Protein AF-A0A9Q0GCZ0-F1 (afdb_monomer_lite)

Sequence (82 aa):
MEGSNSNTNTNTNSNSEDFAVGCLLSIKTTLGDEFEGQVITFDRPSNILVLHILLFLSLSFFSFTSSYTLLFWVLYISSSPS

pLDDT: mean 70.9, std 17.29, range [43.38, 94.44]

Radius of gyration: 23.92 Å; chains: 1; bounding box: 32×50×78 Å

Organism: NCBI:txid218843

Structure (mmCIF, N/CA/C/O backbone):
data_AF-A0A9Q0GCZ0-F1
#
_entry.id   AF-A0A9Q0GCZ0-F1
#
loop_
_atom_site.group_PDB
_atom_site.id
_atom_site.type_symbol
_atom_site.label_atom_id
_atom_site.label_alt_id
_atom_site.label_comp_id
_atom_site.label_asym_id
_atom_site.label_entity_id
_atom_site.label_seq_id
_atom_site.pdbx_PDB_ins_code
_atom_site.Cartn_x
_atom_site.Cartn_y
_atom_site.Cartn_z
_atom_site.occupancy
_atom_site.B_iso_or_equiv
_atom_site.auth_seq_id
_atom_site.auth_comp_id
_atom_site.auth_asym_id
_atom_site.auth_atom_id
_atom_site.pdbx_PDB_model_num
ATOM 1 N N . MET A 1 1 ? 0.867 38.516 -47.391 1.00 52.91 1 MET A N 1
ATOM 2 C CA . MET A 1 1 ? -0.127 37.429 -47.308 1.00 52.91 1 MET A CA 1
ATOM 3 C C . MET A 1 1 ? 0.513 36.310 -46.510 1.00 52.91 1 MET A C 1
ATOM 5 O O . MET A 1 1 ? 1.631 35.969 -46.859 1.00 52.91 1 MET A O 1
ATOM 9 N N . GLU A 1 2 ? -0.151 35.926 -45.410 1.00 46.44 2 GLU A N 1
ATOM 10 C CA . GLU A 1 2 ? 0.017 34.760 -44.505 1.00 46.44 2 GLU A CA 1
ATOM 11 C C . GLU A 1 2 ? 1.440 34.206 -44.260 1.00 46.44 2 GLU A C 1
ATOM 13 O O . GLU A 1 2 ? 2.159 33.852 -45.176 1.00 46.44 2 GLU A O 1
ATOM 18 N N . GLY A 1 3 ? 1.954 34.085 -43.034 1.00 59.12 3 GLY A N 1
ATOM 19 C CA . GLY A 1 3 ? 1.281 33.692 -41.796 1.00 59.12 3 GLY A CA 1
ATOM 20 C C . GLY A 1 3 ? 1.560 32.212 -41.522 1.00 59.12 3 GLY A C 1
ATOM 21 O O . GLY A 1 3 ? 0.953 31.346 -42.136 1.00 59.12 3 GLY A O 1
ATOM 22 N N . SER A 1 4 ? 2.476 31.906 -40.602 1.00 60.38 4 SER A N 1
ATOM 23 C CA . SER A 1 4 ? 2.592 30.576 -39.985 1.00 60.38 4 SER A CA 1
ATOM 24 C C . SER A 1 4 ? 3.199 30.731 -38.594 1.00 60.38 4 SER A C 1
ATOM 26 O O . SER A 1 4 ? 4.399 30.595 -38.385 1.00 60.38 4 SER A O 1
ATOM 28 N N . ASN A 1 5 ? 2.337 31.097 -37.647 1.00 63.69 5 ASN A N 1
ATOM 29 C CA . ASN A 1 5 ? 2.607 31.010 -36.221 1.00 63.69 5 ASN A CA 1
ATOM 30 C C . ASN A 1 5 ? 2.387 29.550 -35.808 1.00 63.69 5 ASN A C 1
ATOM 32 O O . ASN A 1 5 ? 1.246 29.109 -35.668 1.00 63.69 5 ASN A O 1
ATOM 36 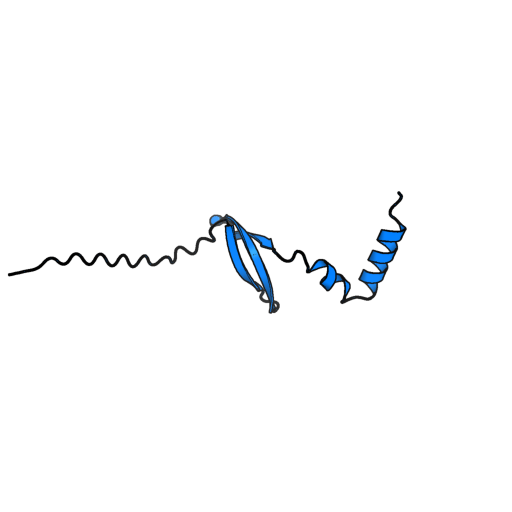N N . SER A 1 6 ? 3.463 28.781 -35.665 1.00 56.28 6 SER A N 1
ATOM 37 C CA . SER A 1 6 ? 3.406 27.428 -35.116 1.00 56.28 6 SER A CA 1
ATOM 38 C C . SER A 1 6 ? 3.220 27.509 -33.601 1.00 56.28 6 SER A C 1
ATOM 40 O O . SER A 1 6 ? 4.165 27.350 -32.832 1.00 56.28 6 SER A O 1
ATOM 42 N N . ASN A 1 7 ? 1.986 27.772 -33.171 1.00 60.47 7 ASN A N 1
ATOM 43 C CA . ASN A 1 7 ? 1.571 27.536 -31.798 1.00 60.47 7 ASN A CA 1
ATOM 44 C C . ASN A 1 7 ? 1.364 26.027 -31.621 1.00 60.47 7 ASN A C 1
ATOM 46 O O . ASN A 1 7 ? 0.263 25.507 -31.808 1.00 60.47 7 ASN A O 1
ATOM 50 N N . THR A 1 8 ? 2.437 25.302 -31.309 1.00 55.09 8 THR A N 1
ATOM 51 C CA . THR A 1 8 ? 2.343 23.925 -30.821 1.00 55.09 8 THR A CA 1
ATOM 52 C C . THR A 1 8 ? 1.826 23.966 -29.392 1.00 55.09 8 THR A C 1
ATOM 54 O O . THR A 1 8 ? 2.584 23.853 -28.433 1.00 55.09 8 THR A O 1
ATOM 57 N N . ASN A 1 9 ? 0.516 24.145 -29.250 1.00 58.03 9 ASN A N 1
ATOM 58 C CA . ASN A 1 9 ? -0.163 23.874 -27.999 1.00 58.03 9 ASN A CA 1
ATOM 59 C C . ASN A 1 9 ? -0.238 22.348 -27.874 1.00 58.03 9 ASN A C 1
ATOM 61 O O . ASN A 1 9 ? -1.215 21.717 -28.280 1.00 58.03 9 ASN A O 1
ATOM 65 N N . THR A 1 10 ? 0.847 21.738 -27.395 1.00 52.69 10 THR A N 1
ATOM 66 C CA . THR A 1 10 ? 0.838 20.355 -26.926 1.00 52.69 10 THR A CA 1
ATOM 67 C C . THR A 1 10 ? -0.005 20.329 -25.666 1.00 52.69 10 THR A C 1
ATOM 69 O O . THR A 1 10 ? 0.500 20.356 -24.547 1.00 52.69 10 THR A O 1
ATOM 72 N N . ASN A 1 11 ? -1.319 20.310 -25.860 1.00 57.19 11 ASN A N 1
ATOM 73 C CA . ASN A 1 11 ? -2.253 19.904 -24.837 1.00 57.19 11 ASN A CA 1
ATOM 74 C C . ASN A 1 11 ? -2.066 18.390 -24.703 1.00 57.19 11 ASN A C 1
ATOM 76 O O . ASN A 1 11 ? -2.792 17.586 -25.291 1.00 57.19 11 ASN A O 1
ATOM 80 N N . THR A 1 12 ? -0.987 18.002 -24.024 1.00 52.50 12 THR A N 1
ATOM 81 C CA . THR A 1 12 ? -0.823 16.658 -23.498 1.00 52.50 12 THR A CA 1
ATOM 82 C C . THR A 1 12 ? -1.947 16.495 -22.494 1.00 52.50 12 THR A C 1
ATOM 84 O O . THR A 1 12 ? -1.807 16.853 -21.328 1.00 52.50 12 THR A O 1
ATOM 87 N N . ASN A 1 13 ? -3.092 16.016 -22.976 1.00 48.19 13 ASN A N 1
ATOM 88 C CA . ASN A 1 13 ? -4.096 15.369 -22.153 1.00 48.19 13 ASN A CA 1
ATOM 89 C C . ASN A 1 13 ? -3.382 14.188 -21.487 1.00 48.19 13 ASN A C 1
ATOM 91 O O . ASN A 1 13 ? -3.372 13.073 -22.003 1.00 48.19 13 ASN A O 1
ATOM 95 N N . SER A 1 14 ? -2.710 14.463 -20.372 1.00 50.50 14 SER A N 1
ATOM 96 C CA . SER A 1 14 ? -2.009 13.507 -19.525 1.00 50.50 14 SER A CA 1
ATOM 97 C C . SER A 1 14 ? -3.020 12.730 -18.683 1.00 50.50 14 SER A C 1
ATOM 99 O O . SER A 1 14 ? -2.836 12.556 -17.485 1.00 50.50 14 SER A O 1
ATOM 101 N N . ASN A 1 15 ? -4.093 12.261 -19.321 1.00 46.50 15 ASN A N 1
ATOM 102 C CA . ASN A 1 15 ? -5.046 11.302 -18.760 1.00 46.50 15 ASN A CA 1
ATOM 103 C C . ASN A 1 15 ? -4.510 9.868 -18.935 1.00 46.50 15 ASN A C 1
ATOM 105 O O . ASN A 1 15 ? -5.254 8.901 -19.024 1.00 46.50 15 ASN A O 1
ATOM 109 N N . SER A 1 16 ? -3.191 9.726 -19.064 1.00 49.31 16 SER A N 1
ATOM 110 C CA . SER A 1 16 ? -2.474 8.499 -18.747 1.00 49.31 16 SER A CA 1
ATOM 111 C C . SER A 1 16 ? -2.132 8.581 -17.265 1.00 49.31 16 SER A C 1
ATOM 113 O O . SER A 1 16 ? -1.006 8.881 -16.875 1.00 49.31 16 SER A O 1
ATOM 115 N N . GLU A 1 17 ? -3.173 8.399 -16.464 1.00 60.84 17 GLU A N 1
ATOM 116 C CA . GLU A 1 17 ? -3.232 8.307 -15.005 1.00 60.84 17 GLU A CA 1
ATOM 117 C C . GLU A 1 17 ? -2.510 7.054 -14.471 1.00 60.84 17 GLU A C 1
ATOM 119 O O . GLU A 1 17 ? -2.992 6.317 -13.616 1.00 60.84 17 GLU A O 1
ATOM 124 N N . ASP A 1 18 ? -1.317 6.802 -15.007 1.00 68.00 18 ASP A N 1
ATOM 125 C CA . ASP A 1 18 ? -0.413 5.776 -14.525 1.00 68.00 18 ASP A CA 1
ATOM 126 C C . ASP A 1 18 ? 0.193 6.258 -13.206 1.00 68.00 18 ASP A C 1
ATOM 128 O O . ASP A 1 18 ? 0.876 7.284 -13.154 1.00 68.00 18 ASP A O 1
ATOM 132 N N . PHE A 1 19 ? -0.058 5.519 -12.124 1.00 82.25 19 PHE A N 1
ATOM 133 C CA . PHE A 1 19 ? 0.558 5.781 -10.827 1.00 82.25 19 PHE A CA 1
ATOM 134 C C . PHE A 1 19 ? 2.083 5.642 -10.951 1.00 82.25 19 PHE A C 1
ATOM 136 O O . PHE A 1 19 ? 2.624 4.534 -10.973 1.00 82.25 19 PHE A O 1
ATOM 143 N N . ALA A 1 20 ? 2.784 6.770 -11.076 1.00 84.38 20 ALA A N 1
ATOM 144 C CA . ALA A 1 20 ? 4.226 6.770 -11.271 1.00 84.38 20 ALA A CA 1
ATOM 145 C C . ALA A 1 20 ? 4.949 6.340 -9.985 1.00 84.38 20 ALA A C 1
ATOM 147 O O . ALA A 1 20 ? 4.637 6.805 -8.887 1.00 84.38 20 ALA A O 1
ATOM 148 N N . VAL A 1 21 ? 5.934 5.448 -10.124 1.00 90.38 21 VAL A N 1
ATOM 149 C CA . VAL A 1 21 ? 6.743 4.958 -9.000 1.00 90.38 21 VAL A CA 1
ATOM 150 C C . VAL A 1 21 ? 7.450 6.126 -8.317 1.00 90.38 21 VAL A C 1
ATOM 152 O O . VAL A 1 21 ? 8.039 6.984 -8.970 1.00 90.38 21 VAL A O 1
ATOM 155 N N . GLY A 1 22 ? 7.397 6.149 -6.989 1.00 88.38 22 GLY A N 1
ATOM 156 C CA . GLY A 1 22 ? 7.989 7.196 -6.167 1.00 88.38 22 GLY A CA 1
ATOM 157 C C . GLY A 1 22 ? 7.077 8.398 -5.916 1.00 88.38 22 GLY A C 1
ATOM 158 O O . GLY A 1 22 ? 7.393 9.189 -5.025 1.00 88.38 22 GLY A O 1
ATOM 159 N N . CYS A 1 23 ? 5.946 8.524 -6.620 1.00 89.31 23 CYS A N 1
ATOM 160 C CA . CYS A 1 23 ? 4.956 9.558 -6.331 1.00 89.31 23 CYS A CA 1
ATOM 161 C C . CYS A 1 23 ? 4.242 9.300 -5.007 1.00 89.31 23 CYS A C 1
ATOM 163 O O . CYS A 1 23 ? 4.031 8.158 -4.596 1.00 89.31 23 CYS A O 1
ATOM 165 N N . LEU A 1 24 ? 3.852 10.392 -4.360 1.00 90.62 24 LEU A N 1
ATOM 166 C CA . LEU A 1 24 ? 3.114 10.384 -3.111 1.00 90.62 24 LEU A CA 1
ATOM 167 C C . LEU A 1 24 ? 1.623 10.527 -3.405 1.00 90.62 24 LEU A C 1
ATOM 169 O O . LEU A 1 24 ? 1.215 11.459 -4.097 1.00 90.62 24 LEU A O 1
ATOM 173 N N . LEU A 1 25 ? 0.827 9.587 -2.907 1.00 89.81 25 LEU A N 1
ATOM 174 C CA . LEU A 1 25 ? -0.618 9.557 -3.088 1.00 89.81 25 LEU A CA 1
ATOM 175 C C . LEU A 1 25 ? -1.313 9.757 -1.748 1.00 89.81 25 LEU A C 1
ATOM 177 O O . LEU A 1 25 ? -0.987 9.090 -0.766 1.00 89.81 25 LEU A O 1
ATOM 181 N N . SER A 1 26 ? -2.313 10.634 -1.748 1.00 90.38 26 SER A N 1
ATOM 182 C CA . SER A 1 26 ? -3.307 10.725 -0.684 1.00 90.38 26 SER A CA 1
ATOM 183 C C . SER A 1 26 ? -4.505 9.867 -1.080 1.00 90.38 26 SER A C 1
ATOM 185 O O . SER A 1 26 ? -5.113 10.086 -2.129 1.00 90.38 26 SER A O 1
ATOM 187 N N . ILE A 1 27 ? -4.802 8.847 -0.278 1.00 89.12 27 ILE A N 1
ATOM 188 C CA . ILE A 1 27 ? -5.841 7.859 -0.559 1.00 89.12 27 ILE A CA 1
ATOM 189 C C . ILE A 1 27 ? -6.912 7.962 0.513 1.00 89.12 27 ILE A C 1
ATOM 191 O O . ILE A 1 27 ? -6.635 7.830 1.704 1.00 89.12 27 ILE A O 1
ATOM 195 N N . LYS A 1 28 ? -8.153 8.136 0.062 1.00 90.06 28 LYS A N 1
ATOM 196 C CA . LYS A 1 28 ? -9.345 8.032 0.893 1.00 90.06 28 LYS A CA 1
ATOM 197 C C . LYS A 1 28 ? -10.030 6.702 0.633 1.00 90.06 28 LYS A C 1
ATOM 199 O O . LYS A 1 28 ? -10.441 6.414 -0.490 1.00 90.06 28 LYS A O 1
ATOM 204 N N . THR A 1 29 ? -10.160 5.892 1.673 1.00 87.62 29 THR A N 1
ATOM 205 C CA . THR A 1 29 ? -10.894 4.630 1.603 1.00 87.62 29 THR A CA 1
ATOM 206 C C . THR A 1 29 ? -12.399 4.870 1.673 1.00 87.62 29 THR A C 1
ATOM 208 O O . THR A 1 29 ? -12.879 5.899 2.152 1.00 87.62 29 THR A O 1
ATOM 211 N N . THR A 1 30 ? -13.174 3.878 1.242 1.00 91.81 30 THR A N 1
ATOM 212 C CA . THR A 1 30 ? -14.641 3.897 1.342 1.00 91.81 30 THR A CA 1
ATOM 213 C C . THR A 1 30 ? -15.151 3.862 2.783 1.00 91.81 30 THR A C 1
ATOM 215 O O . THR A 1 30 ? -16.296 4.231 3.027 1.00 91.81 30 THR A O 1
ATOM 218 N N . LEU A 1 31 ? -14.307 3.452 3.733 1.00 87.19 31 LEU A N 1
ATOM 219 C CA . LEU A 1 31 ? -14.599 3.470 5.167 1.00 87.19 31 LEU A CA 1
ATOM 220 C C . LEU A 1 31 ? -14.366 4.850 5.800 1.00 87.19 31 LEU A C 1
ATOM 222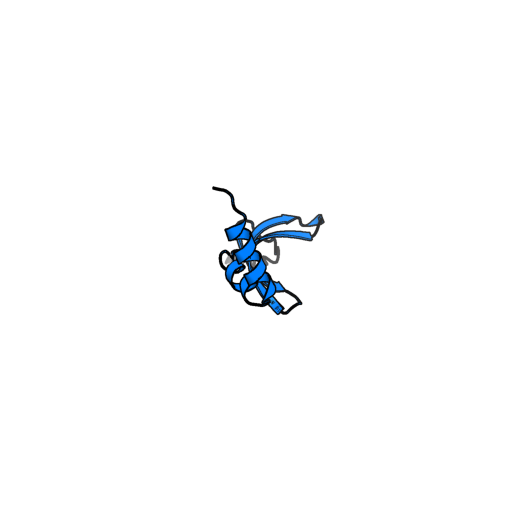 O O . LEU A 1 31 ? -14.695 5.049 6.965 1.00 87.19 31 LEU A O 1
ATOM 226 N N . GLY A 1 32 ? -13.848 5.812 5.030 1.00 85.62 32 GLY A N 1
ATOM 227 C CA . GLY A 1 32 ? -13.577 7.172 5.488 1.00 85.62 32 GLY A CA 1
ATOM 228 C C . GLY A 1 32 ? -12.165 7.381 6.029 1.00 85.62 32 GLY A C 1
ATOM 229 O O . GLY A 1 32 ? -11.817 8.524 6.314 1.00 85.62 32 GLY A O 1
ATOM 230 N N . ASP A 1 33 ? -11.347 6.328 6.115 1.00 83.56 33 ASP A N 1
ATOM 231 C CA . ASP A 1 33 ? -9.941 6.448 6.500 1.00 83.56 33 ASP A CA 1
ATOM 232 C C . ASP A 1 33 ? -9.135 7.105 5.380 1.00 83.56 33 ASP A C 1
ATOM 234 O O . ASP A 1 33 ? -9.268 6.735 4.208 1.00 83.56 33 ASP A O 1
ATOM 238 N N . GLU A 1 34 ? -8.270 8.041 5.754 1.00 88.31 34 GLU A N 1
ATOM 239 C CA . GLU A 1 34 ? -7.365 8.744 4.850 1.00 88.31 34 GLU A CA 1
ATOM 240 C C . GLU A 1 34 ? -5.921 8.404 5.221 1.00 88.31 34 GLU A C 1
ATOM 242 O O . GLU A 1 34 ? -5.522 8.501 6.384 1.00 88.31 34 GLU A O 1
ATOM 247 N N . PHE A 1 35 ? -5.133 7.974 4.236 1.00 88.19 35 PHE A N 1
ATOM 248 C CA . PHE A 1 35 ? -3.718 7.680 4.429 1.00 88.19 35 PHE A CA 1
ATOM 249 C C . PHE A 1 35 ? -2.881 8.160 3.250 1.00 88.19 35 PHE A C 1
ATOM 251 O O . PHE A 1 35 ? -3.350 8.280 2.119 1.00 88.19 35 PHE A O 1
ATOM 258 N N . GLU A 1 36 ? -1.612 8.421 3.537 1.00 91.12 36 GLU A N 1
ATOM 259 C CA . GLU A 1 36 ? -0.636 8.855 2.552 1.00 91.12 36 GLU A CA 1
ATOM 260 C C . GLU A 1 36 ? 0.391 7.747 2.322 1.00 91.12 36 GLU A C 1
ATOM 262 O O . GLU A 1 36 ? 0.886 7.123 3.270 1.00 91.12 36 GLU A O 1
ATOM 267 N N . GLY A 1 37 ? 0.691 7.465 1.058 1.00 91.19 37 GLY A N 1
ATOM 268 C CA . GLY A 1 37 ? 1.604 6.393 0.693 1.00 91.19 37 GLY A CA 1
ATOM 269 C C . GLY A 1 37 ? 2.379 6.689 -0.577 1.00 91.19 37 GLY A C 1
ATOM 270 O O . GLY A 1 37 ? 1.875 7.316 -1.506 1.00 91.19 37 GLY A O 1
ATOM 271 N N . GLN A 1 38 ? 3.623 6.224 -0.612 1.00 93.06 38 GLN A N 1
ATOM 272 C CA . GLN A 1 38 ? 4.462 6.305 -1.797 1.00 93.06 38 GLN A CA 1
ATOM 273 C C . GLN A 1 38 ? 4.191 5.110 -2.714 1.00 93.06 38 GLN A C 1
ATOM 275 O O . GLN A 1 38 ? 4.169 3.967 -2.255 1.00 93.06 38 GLN A O 1
ATOM 280 N N . VAL A 1 39 ? 4.022 5.359 -4.011 1.00 93.31 39 VAL A N 1
ATOM 281 C CA . VAL A 1 39 ? 3.849 4.310 -5.023 1.00 93.31 39 VAL A CA 1
ATOM 282 C C . VAL A 1 39 ? 5.135 3.508 -5.165 1.00 93.31 39 VAL A C 1
ATOM 284 O O . VAL A 1 39 ? 6.187 4.059 -5.487 1.00 93.31 39 VAL A O 1
ATOM 287 N N . ILE A 1 40 ? 5.035 2.196 -4.988 1.00 94.44 40 ILE A N 1
ATOM 288 C CA . ILE A 1 40 ? 6.137 1.260 -5.229 1.00 94.44 40 ILE A CA 1
ATOM 289 C C . ILE A 1 40 ? 6.031 0.668 -6.628 1.00 94.44 40 ILE A C 1
ATOM 291 O O . ILE A 1 40 ? 7.015 0.611 -7.359 1.00 94.44 40 ILE A O 1
ATOM 295 N N . THR A 1 41 ? 4.833 0.230 -7.007 1.00 93.25 41 THR A N 1
ATOM 296 C CA . THR A 1 41 ? 4.553 -0.301 -8.341 1.00 93.25 41 THR A CA 1
ATOM 297 C C . THR A 1 41 ? 3.053 -0.298 -8.607 1.00 93.25 41 THR A C 1
ATOM 299 O O . THR A 1 41 ? 2.250 -0.371 -7.673 1.00 93.25 41 THR A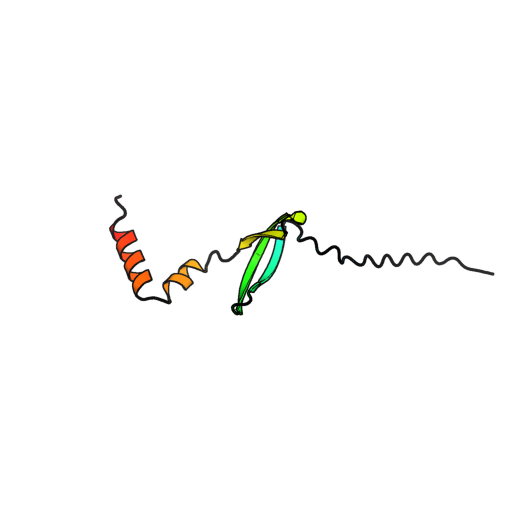 O 1
ATOM 302 N N . PHE A 1 42 ? 2.687 -0.236 -9.883 1.00 90.88 42 PHE A N 1
ATOM 303 C CA . PHE A 1 42 ? 1.317 -0.358 -10.352 1.00 90.88 42 PHE A CA 1
ATOM 304 C C . PHE A 1 42 ? 1.257 -1.331 -11.526 1.00 90.88 42 PHE A C 1
ATOM 306 O O . PHE A 1 42 ? 1.879 -1.103 -12.565 1.00 90.88 42 PHE A O 1
ATOM 313 N N . ASP A 1 43 ? 0.501 -2.414 -11.357 1.00 90.25 43 ASP A N 1
ATOM 314 C CA . ASP A 1 43 ? 0.258 -3.400 -12.403 1.00 90.25 43 ASP A CA 1
ATOM 315 C C . ASP A 1 43 ? -1.131 -3.194 -13.012 1.00 90.25 43 ASP A C 1
ATOM 317 O O . ASP A 1 43 ? -2.150 -3.554 -12.420 1.00 90.25 43 ASP A O 1
ATOM 321 N N . ARG A 1 44 ? -1.163 -2.609 -14.213 1.00 86.38 44 ARG A N 1
ATOM 322 C CA . ARG A 1 44 ? -2.389 -2.307 -14.968 1.00 86.38 44 ARG A CA 1
ATOM 323 C C . ARG A 1 44 ? -3.275 -3.522 -15.274 1.00 86.38 44 ARG A C 1
ATOM 325 O O . ARG A 1 44 ? -4.464 -3.431 -14.982 1.00 86.38 44 ARG A O 1
ATOM 332 N N . PRO A 1 45 ? -2.777 -4.633 -15.858 1.00 89.44 45 PRO A N 1
ATOM 333 C CA . PRO A 1 45 ? -3.628 -5.780 -16.188 1.00 89.44 45 PRO A CA 1
ATOM 334 C C . PRO A 1 45 ? -4.300 -6.400 -14.959 1.00 89.44 45 PRO A C 1
ATOM 336 O O . PRO A 1 45 ? -5.434 -6.860 -15.066 1.00 89.44 45 PRO A O 1
ATOM 339 N N . SER A 1 46 ? -3.637 -6.375 -13.799 1.00 92.88 46 SER A N 1
ATOM 340 C CA . SER A 1 46 ? -4.201 -6.894 -12.547 1.00 92.88 46 SER A CA 1
ATOM 341 C C . SER A 1 46 ? -4.927 -5.833 -11.713 1.00 92.88 46 SER A C 1
ATOM 343 O O . SER A 1 46 ? -5.604 -6.183 -10.751 1.00 92.88 46 SER A O 1
ATOM 345 N N . ASN A 1 47 ? -4.791 -4.550 -12.063 1.00 89.69 47 ASN A N 1
ATOM 346 C CA . ASN A 1 47 ? -5.267 -3.403 -11.288 1.00 89.69 47 ASN A CA 1
ATOM 347 C C . ASN A 1 47 ? -4.776 -3.421 -9.824 1.00 89.69 47 ASN A C 1
ATOM 349 O O . ASN A 1 47 ? -5.536 -3.176 -8.886 1.00 89.69 47 ASN A O 1
ATOM 353 N N . ILE A 1 48 ? -3.498 -3.760 -9.624 1.00 92.38 48 ILE A N 1
ATOM 354 C CA . ILE A 1 48 ? -2.868 -3.834 -8.299 1.00 92.38 48 ILE A CA 1
ATOM 355 C C . ILE A 1 48 ? -1.932 -2.641 -8.128 1.00 92.38 48 ILE A C 1
ATOM 357 O O . ILE A 1 48 ? -0.983 -2.474 -8.893 1.00 92.38 48 ILE A O 1
ATOM 361 N N . LEU A 1 49 ? -2.167 -1.844 -7.085 1.00 90.75 49 LEU A N 1
ATOM 362 C CA . LEU A 1 49 ? -1.310 -0.736 -6.673 1.00 90.75 49 LEU A CA 1
ATOM 363 C C . LEU A 1 49 ? -0.641 -1.080 -5.340 1.00 90.75 49 LEU A C 1
ATOM 365 O O . LEU A 1 49 ? -1.316 -1.298 -4.335 1.00 90.75 49 LEU A O 1
ATOM 369 N N . VAL A 1 50 ? 0.690 -1.121 -5.329 1.00 92.75 50 VAL A N 1
ATOM 370 C CA . VAL A 1 50 ? 1.478 -1.354 -4.115 1.00 92.75 50 VAL A CA 1
ATOM 371 C C . VAL A 1 50 ? 1.978 -0.016 -3.594 1.00 92.75 50 VAL A C 1
ATOM 373 O O . VAL A 1 50 ? 2.675 0.712 -4.306 1.00 92.75 50 VAL A O 1
ATOM 376 N N . LEU A 1 51 ? 1.648 0.287 -2.340 1.00 92.69 51 LEU A N 1
ATOM 377 C CA . LEU A 1 51 ? 2.051 1.517 -1.668 1.00 92.69 51 LEU A CA 1
ATOM 378 C C . LEU A 1 51 ? 2.849 1.216 -0.406 1.00 92.69 51 LEU A C 1
ATOM 380 O O . LEU A 1 51 ? 2.500 0.323 0.366 1.00 92.69 51 LEU A O 1
ATOM 384 N N . HIS A 1 52 ? 3.875 2.020 -0.162 1.00 91.50 52 HIS A N 1
ATOM 385 C CA . HIS A 1 52 ? 4.511 2.112 1.141 1.00 91.50 52 HIS A CA 1
ATOM 386 C C . HIS A 1 52 ? 3.850 3.250 1.921 1.00 91.50 52 HIS A C 1
ATOM 388 O O . HIS A 1 52 ? 4.039 4.426 1.609 1.00 91.50 52 HIS A O 1
ATOM 394 N N . ILE A 1 53 ? 3.013 2.889 2.892 1.00 88.31 53 ILE A N 1
ATOM 395 C CA . ILE A 1 53 ? 2.249 3.840 3.703 1.00 88.31 53 ILE A CA 1
ATOM 396 C C . ILE A 1 53 ? 3.214 4.572 4.643 1.00 88.31 53 ILE A C 1
ATOM 398 O O . ILE A 1 53 ? 3.945 3.937 5.398 1.00 88.31 53 ILE A O 1
ATOM 402 N N . LEU A 1 54 ? 3.198 5.908 4.629 1.00 80.19 54 LEU A N 1
ATOM 403 C CA . LEU A 1 54 ? 4.116 6.739 5.423 1.00 80.19 54 LEU A CA 1
ATOM 404 C C . LEU A 1 54 ? 3.725 6.867 6.905 1.00 80.19 54 LEU A C 1
ATOM 406 O O . LEU A 1 54 ? 4.367 7.605 7.652 1.00 80.19 54 LEU A O 1
ATOM 410 N N . LEU A 1 55 ? 2.704 6.141 7.366 1.00 71.00 55 LEU A N 1
ATOM 411 C CA . LEU A 1 55 ? 2.283 6.109 8.768 1.00 71.00 55 LEU A CA 1
ATOM 412 C C . LEU A 1 55 ? 3.280 5.323 9.640 1.00 71.00 55 LEU A C 1
ATOM 414 O O . LEU A 1 55 ? 2.941 4.317 10.257 1.00 71.00 55 LEU A O 1
ATOM 418 N N . PHE A 1 56 ? 4.494 5.852 9.785 1.00 57.78 56 PHE A N 1
ATOM 419 C CA . PHE A 1 56 ? 5.488 5.435 10.779 1.00 57.78 56 PHE A CA 1
ATOM 420 C C . PHE A 1 56 ? 5.031 5.689 12.233 1.00 57.78 56 PHE A C 1
ATOM 422 O O . PHE A 1 56 ? 5.698 5.274 13.175 1.00 57.78 56 PHE A O 1
ATOM 429 N N . LEU A 1 57 ? 3.879 6.345 12.430 1.00 52.19 57 LEU A N 1
ATOM 430 C 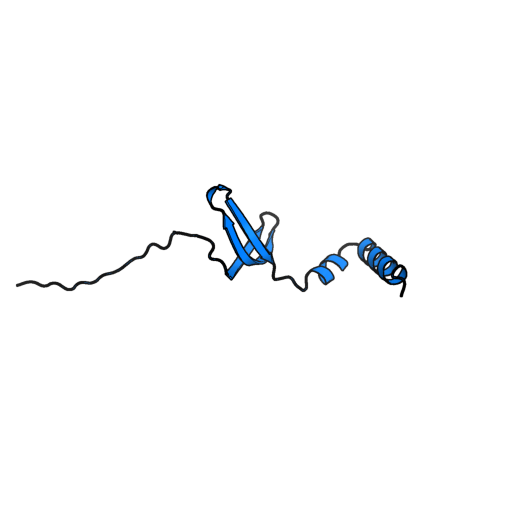CA . LEU A 1 57 ? 3.356 6.769 13.734 1.00 52.19 57 LEU A CA 1
ATOM 431 C C . LEU A 1 57 ? 1.952 6.218 14.065 1.00 52.19 57 LEU A C 1
ATOM 433 O O . LEU A 1 57 ? 1.431 6.521 15.129 1.00 52.19 57 LEU A O 1
ATOM 437 N N . SER A 1 58 ? 1.324 5.390 13.215 1.00 52.84 58 SER A N 1
ATOM 438 C CA . SER A 1 58 ? -0.019 4.833 13.508 1.00 52.84 58 SER A CA 1
ATOM 439 C C . SER A 1 58 ? 0.001 3.687 14.535 1.00 52.84 58 SER A C 1
ATOM 441 O O . SER A 1 58 ? -0.997 3.433 15.211 1.00 52.84 58 SER A O 1
ATOM 443 N N . LEU A 1 59 ? 1.146 3.025 14.746 1.00 49.97 59 LEU A N 1
ATOM 444 C CA . LEU A 1 59 ? 1.235 1.930 15.721 1.00 49.97 59 LEU A CA 1
ATOM 445 C C . LEU A 1 59 ? 0.960 2.403 17.167 1.00 49.97 59 LEU A C 1
ATOM 447 O O . LEU A 1 59 ? 0.401 1.655 17.970 1.00 49.97 59 LEU A O 1
ATOM 451 N N . SER A 1 60 ? 1.277 3.663 17.493 1.00 49.88 60 SER A N 1
ATOM 452 C CA . SER A 1 60 ? 0.897 4.270 18.777 1.00 49.88 60 SER A CA 1
ATOM 453 C C . SER A 1 60 ? -0.599 4.606 18.852 1.00 49.88 60 SER A C 1
ATOM 455 O O . SER A 1 60 ? -1.180 4.517 19.932 1.00 49.88 60 SER A O 1
ATOM 457 N N . PHE A 1 61 ? -1.255 4.902 17.724 1.00 43.38 61 PHE A N 1
ATOM 458 C CA . PHE A 1 61 ? -2.705 5.124 17.651 1.00 43.38 61 PHE A CA 1
ATOM 459 C C . PHE A 1 61 ? -3.513 3.822 17.784 1.00 43.38 61 PHE A C 1
ATOM 461 O O . PHE A 1 61 ? -4.521 3.800 18.490 1.00 43.38 61 PHE A O 1
ATOM 468 N N . PHE A 1 62 ? -3.044 2.708 17.207 1.00 46.72 62 PHE A N 1
ATOM 469 C CA . PHE A 1 62 ? -3.678 1.386 17.368 1.00 46.72 62 PHE A CA 1
ATOM 470 C C . PHE A 1 62 ? -3.618 0.840 18.804 1.00 46.72 62 PHE A C 1
ATOM 472 O O . PHE A 1 62 ? -4.384 -0.056 19.165 1.00 46.72 62 PHE A O 1
ATOM 479 N N . SER A 1 63 ? -2.751 1.400 19.650 1.00 46.50 63 SER A N 1
ATOM 480 C CA . SER A 1 63 ? -2.712 1.060 21.075 1.00 46.50 63 SER A CA 1
ATOM 481 C C . SER A 1 63 ? -3.846 1.711 21.880 1.00 46.50 63 SER A C 1
ATOM 483 O O . SER A 1 63 ? -4.053 1.332 23.030 1.00 46.50 63 SER A O 1
ATOM 485 N N . PHE A 1 64 ? -4.599 2.662 21.312 1.00 48.00 64 PHE A N 1
ATOM 486 C CA . PHE A 1 64 ? -5.488 3.520 22.101 1.00 48.00 64 PHE A CA 1
ATOM 487 C C . PHE A 1 64 ? -6.976 3.130 22.090 1.00 48.00 64 PHE A C 1
ATOM 489 O O . PHE A 1 64 ? -7.733 3.627 22.921 1.00 48.00 64 PHE A O 1
ATOM 496 N N . THR A 1 65 ? -7.427 2.232 21.207 1.00 53.34 6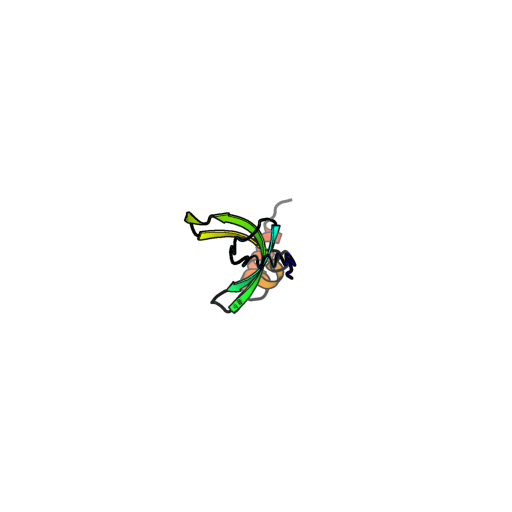5 THR A N 1
ATOM 497 C CA . THR A 1 65 ? -8.870 1.928 21.060 1.00 53.34 65 THR A CA 1
ATOM 498 C C . THR A 1 65 ? -9.334 0.616 21.684 1.00 53.34 65 THR A C 1
ATOM 500 O O . THR A 1 65 ? -10.516 0.286 21.609 1.00 53.34 65 THR A O 1
ATOM 503 N N . SER A 1 66 ? -8.471 -0.123 22.379 1.00 53.28 66 SER A N 1
ATOM 504 C CA . SER A 1 66 ? -8.938 -1.266 23.160 1.00 53.28 66 SER A CA 1
ATOM 505 C C . SER A 1 66 ? -8.063 -1.486 24.382 1.00 53.28 66 SER A C 1
ATOM 507 O O . SER A 1 66 ? -6.852 -1.657 24.263 1.00 53.28 66 SER A O 1
ATOM 509 N N . SER A 1 67 ? -8.679 -1.534 25.563 1.00 61.72 67 SER A N 1
ATOM 510 C CA . SER A 1 67 ? -8.037 -1.896 26.837 1.00 61.72 67 SER A CA 1
ATOM 511 C C . SER A 1 67 ? -7.253 -3.219 26.771 1.00 61.72 67 SER A C 1
ATOM 513 O O . SER A 1 67 ? -6.387 -3.464 27.608 1.00 61.72 67 SER A O 1
ATOM 515 N N . TYR A 1 68 ? -7.504 -4.046 25.753 1.00 56.88 68 TYR A N 1
ATOM 516 C CA . TYR A 1 68 ? -6.785 -5.286 25.479 1.00 56.88 68 TYR A CA 1
ATOM 517 C C . TYR A 1 68 ? -5.406 -5.081 24.826 1.00 56.88 68 TYR A C 1
ATOM 519 O O . TYR A 1 68 ? -4.485 -5.822 25.158 1.00 56.88 68 TYR A O 1
ATOM 527 N N . THR A 1 69 ? -5.201 -4.076 23.965 1.00 59.41 69 THR A N 1
ATOM 528 C CA . THR A 1 69 ? -3.906 -3.862 23.277 1.00 59.41 69 THR A CA 1
ATOM 529 C C . THR A 1 69 ? -2.816 -3.415 24.253 1.00 59.41 69 THR A C 1
ATOM 531 O O . THR A 1 69 ? -1.674 -3.866 24.167 1.00 59.41 69 THR A O 1
ATOM 534 N N . LEU A 1 70 ? -3.187 -2.596 25.244 1.00 56.72 70 LEU A N 1
ATOM 535 C CA . LEU A 1 70 ? -2.294 -2.168 26.325 1.00 56.72 70 LEU A CA 1
ATOM 536 C C . LEU A 1 70 ? -1.844 -3.364 27.189 1.00 56.72 70 LEU A C 1
ATOM 538 O O . LEU A 1 70 ? -0.684 -3.458 27.580 1.00 56.72 70 LEU A O 1
ATOM 542 N N . LEU A 1 71 ? -2.752 -4.318 27.416 1.00 60.16 71 LEU A N 1
ATOM 543 C CA . LEU A 1 71 ? -2.508 -5.570 28.140 1.00 60.16 71 LEU A CA 1
ATOM 544 C C . LEU A 1 71 ? -1.578 -6.516 27.359 1.00 60.16 71 LEU A C 1
ATOM 546 O O . LE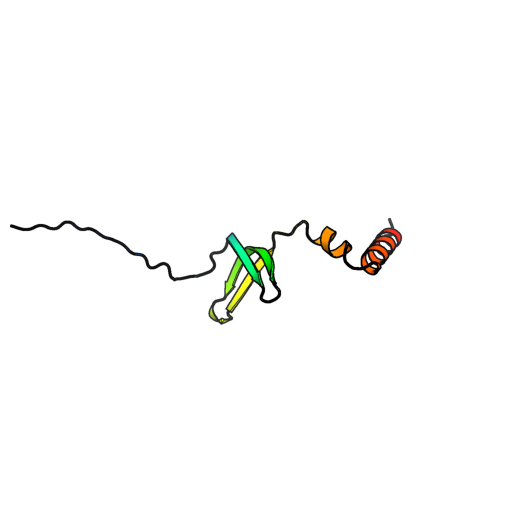U A 1 71 ? -0.640 -7.071 27.933 1.00 60.16 71 LEU A O 1
ATOM 550 N N . PHE A 1 72 ? -1.784 -6.648 26.043 1.00 59.47 72 PHE A N 1
ATOM 551 C CA . PHE A 1 72 ? -0.890 -7.404 25.157 1.00 59.47 72 PHE A CA 1
ATOM 552 C C . PHE A 1 72 ? 0.523 -6.809 25.110 1.00 59.47 72 PHE A C 1
ATOM 554 O O . PHE A 1 72 ? 1.498 -7.557 25.157 1.00 59.47 72 PHE A O 1
ATOM 561 N N . TRP A 1 73 ? 0.651 -5.480 25.070 1.00 56.09 73 TRP A N 1
ATOM 562 C CA . TRP A 1 73 ? 1.955 -4.816 25.061 1.00 56.09 73 TRP A CA 1
ATOM 563 C C . TRP A 1 73 ? 2.720 -5.015 26.381 1.00 56.09 73 TRP A C 1
ATOM 565 O O . TRP A 1 73 ? 3.896 -5.373 26.356 1.00 56.09 73 TRP A O 1
ATOM 575 N N . VAL A 1 74 ? 2.052 -4.895 27.537 1.00 63.50 74 VAL A N 1
ATOM 576 C CA . VAL A 1 74 ? 2.663 -5.177 28.854 1.00 63.50 74 VAL A CA 1
ATOM 577 C C . VAL A 1 74 ? 3.144 -6.628 28.952 1.00 63.50 74 VAL A C 1
ATOM 579 O O . VAL A 1 74 ? 4.262 -6.877 29.407 1.00 63.50 74 VAL A O 1
ATOM 582 N N . LEU A 1 75 ? 2.346 -7.594 28.485 1.00 62.00 75 LEU A N 1
ATOM 583 C CA . LEU A 1 75 ? 2.739 -9.005 28.480 1.00 62.00 75 LEU A CA 1
ATOM 584 C C . LEU A 1 75 ? 3.930 -9.271 27.543 1.00 62.00 75 LEU A C 1
ATOM 586 O O . LEU A 1 75 ? 4.830 -10.029 27.904 1.00 62.00 75 LEU A O 1
ATOM 590 N N . TYR A 1 76 ? 3.968 -8.628 26.374 1.00 68.62 76 TYR A N 1
ATOM 591 C CA . TYR A 1 76 ? 5.065 -8.750 25.411 1.00 68.62 76 TYR A CA 1
ATOM 592 C C . TYR A 1 76 ? 6.400 -8.231 25.972 1.00 68.62 76 TYR A C 1
ATOM 594 O O . TYR A 1 76 ? 7.419 -8.917 25.878 1.00 68.62 76 TYR A O 1
ATOM 602 N N . ILE A 1 77 ? 6.389 -7.067 26.632 1.00 66.81 77 ILE A N 1
ATOM 603 C CA . ILE A 1 77 ? 7.577 -6.524 27.311 1.00 66.81 77 ILE A CA 1
ATOM 604 C C . ILE A 1 77 ? 8.030 -7.448 28.450 1.00 66.81 77 ILE A C 1
ATOM 606 O O . ILE A 1 77 ? 9.224 -7.661 28.633 1.00 66.81 77 ILE A O 1
ATOM 610 N N . SER A 1 78 ? 7.085 -8.050 29.174 1.00 65.75 78 SER A N 1
ATOM 611 C CA . SER A 1 78 ? 7.379 -8.966 30.287 1.00 65.75 78 SER A CA 1
ATOM 612 C C . SER A 1 78 ? 7.924 -10.327 29.835 1.00 65.75 78 SER A C 1
ATOM 614 O O . SER A 1 78 ? 8.585 -11.011 30.610 1.00 65.75 78 SER A O 1
ATOM 616 N N . SER A 1 79 ? 7.619 -10.737 28.600 1.00 64.88 79 SER A N 1
ATOM 617 C CA . SER A 1 79 ? 7.950 -12.065 28.065 1.00 64.88 79 SER A CA 1
ATOM 618 C C . SER A 1 79 ? 9.208 -12.083 27.201 1.00 64.88 79 SER A C 1
ATOM 620 O O . SER A 1 79 ? 9.573 -13.148 26.716 1.00 64.88 79 SER A O 1
ATOM 622 N N . SER A 1 80 ? 9.856 -10.937 26.979 1.00 53.09 80 SER A N 1
ATOM 623 C CA . SER A 1 80 ? 11.120 -10.876 26.242 1.00 53.09 80 SER A CA 1
ATOM 624 C C . SER A 1 80 ? 12.258 -11.333 27.164 1.00 53.09 80 SER A C 1
ATOM 626 O O . SER A 1 80 ? 12.593 -10.599 28.096 1.00 53.09 80 SER A O 1
ATOM 628 N N . PRO A 1 81 ? 12.850 -12.526 26.961 1.00 56.84 81 PRO A N 1
ATOM 629 C CA . PRO A 1 81 ? 14.026 -12.925 27.711 1.00 56.84 81 PRO A CA 1
ATOM 630 C C . PRO A 1 81 ? 15.228 -12.156 27.155 1.00 56.84 81 PRO A C 1
ATOM 632 O O . PRO A 1 81 ? 15.440 -12.118 25.943 1.00 56.84 81 PRO A O 1
ATOM 635 N N . SER A 1 82 ? 15.970 -11.516 28.058 1.00 57.72 82 SER A N 1
ATOM 636 C CA . SER A 1 82 ? 17.296 -10.934 27.815 1.00 57.72 82 SER A CA 1
ATOM 637 C C . SER A 1 82 ? 18.289 -11.956 27.276 1.00 57.72 82 SER A C 1
ATOM 639 O O . SER A 1 82 ? 18.280 -13.082 27.829 1.00 57.72 82 SER A O 1
#

Foldseek 3Di:
DDDDDPPPPPPPPVVVPAQDAQDKDWDADPVRDIFIWGWHDADDVVRDTDTDTPPPPCVVVVCPPDPVSVVVVVVVVVPDDD

InterPro domains:
  IPR039683 Protein Lsm12-like [PTHR13542] (7-52)
  IPR048478 LSM12, LSM domain [PF21166] (16-52)

Secondary structure (DSSP, 8-state):
--------------------TT-EEEEE-TTS-EEEEEEEEEETTTTEEEEEE--TTHHHHTTSS-HHHHHHHHHHHHH---